Protein AF-A0A1D2WRB8-F1 (afdb_monomer_lite)

Secondary structure (DSSP, 8-state):
---HHHHHHHHHHHHHHHHS----TTHHHHHHHHHHHHHHH--S-HHHHHHHHHHHHHHTT--EEEEEEE-SSEEEEEES-S---HHHHHHHHHHSTTEEEEEEEEEETTEEEEEEEEEEP-

Radius of gyration: 17.25 Å; chains: 1; bounding box: 34×43×54 Å

Foldseek 3Di:
DDDPVRVVVVVVVVVVVVVPQLCCPCLLVVLLVVVVCCLAPVPDDLQVNQVSVQVVVVSLVWHAPDTWADDNFKIKGWTPDPDHDVVSVVSNCVSNVQWDWDKDWDQDPNDTGIMIITGGHD

Sequence (122 aa):
MYSQNEKDELLNELKEMESLQIDMDNEGKILQEDIIDFLLNGNGNPEDLGDRIELYLYEFKLFCRKPVRFAQKDFNVYLNAVDIPFEKLDALLKDLDKFTLVIYTEVDKGFSVLNLNLLLKD

Structure (mmCIF, N/CA/C/O backbone):
data_AF-A0A1D2WRB8-F1
#
_entry.id   AF-A0A1D2WRB8-F1
#
loop_
_atom_site.group_PDB
_atom_site.id
_atom_site.type_symbol
_atom_site.label_atom_id
_atom_site.label_alt_id
_atom_site.label_comp_id
_atom_site.label_asym_id
_atom_site.label_entity_id
_atom_site.label_seq_id
_atom_site.pdbx_PDB_ins_code
_atom_site.Cartn_x
_atom_site.Cartn_y
_atom_site.Cartn_z
_atom_site.occupancy
_atom_site.B_iso_or_equiv
_atom_site.auth_seq_id
_atom_site.auth_comp_id
_atom_site.auth_asym_id
_atom_site.auth_atom_id
_atom_site.pdbx_PDB_model_num
ATOM 1 N N . MET A 1 1 ? -12.940 18.934 37.078 1.00 68.69 1 MET A N 1
ATOM 2 C CA . MET A 1 1 ? -13.777 18.590 35.909 1.00 68.69 1 MET A CA 1
ATOM 3 C C . MET A 1 1 ? -13.633 19.734 34.933 1.00 68.69 1 MET A C 1
ATOM 5 O O . MET A 1 1 ? -13.806 20.861 35.376 1.00 68.69 1 MET A O 1
ATOM 9 N N . TYR A 1 2 ? -13.287 19.459 33.677 1.00 68.25 2 TYR A N 1
ATOM 10 C CA . TYR A 1 2 ? -13.234 20.494 32.644 1.00 68.25 2 TYR A CA 1
ATOM 11 C C . TYR A 1 2 ? -14.613 21.131 32.451 1.00 68.25 2 TYR A C 1
ATOM 13 O O . TYR A 1 2 ? -15.634 20.429 32.484 1.00 68.25 2 TYR A O 1
ATOM 21 N N . SER A 1 3 ? -14.625 22.448 32.276 1.00 85.31 3 SER A N 1
ATOM 22 C CA . SER A 1 3 ? -15.792 23.216 31.857 1.00 85.31 3 SER A CA 1
ATOM 23 C C . SER A 1 3 ? -16.225 22.813 30.445 1.00 85.31 3 SER A C 1
ATOM 25 O O . SER A 1 3 ? -15.484 22.162 29.709 1.00 85.31 3 SER A O 1
ATOM 27 N N . GLN A 1 4 ? -17.454 23.160 30.064 1.00 83.25 4 GLN A N 1
ATOM 28 C CA . GLN A 1 4 ? -17.973 22.781 28.751 1.00 83.25 4 GLN A CA 1
ATOM 29 C C . GLN A 1 4 ? -17.173 23.432 27.608 1.00 83.25 4 GLN A C 1
ATOM 31 O O . GLN A 1 4 ? -16.864 22.754 26.639 1.00 83.25 4 GLN A O 1
ATOM 36 N N . ASN A 1 5 ? -16.729 24.681 27.787 1.00 85.44 5 ASN A N 1
ATOM 37 C CA . ASN A 1 5 ? -15.899 25.386 26.807 1.00 85.44 5 ASN A CA 1
ATOM 38 C C . ASN A 1 5 ? -14.516 24.741 26.634 1.00 85.44 5 ASN A C 1
ATOM 40 O O . ASN A 1 5 ? -14.078 24.559 25.508 1.00 85.44 5 ASN A O 1
ATOM 44 N N . GLU A 1 6 ? -13.861 24.336 27.729 1.00 80.06 6 GLU A N 1
ATOM 45 C CA . GLU A 1 6 ? -12.564 23.640 27.653 1.00 80.06 6 GLU A CA 1
ATOM 46 C C . GLU A 1 6 ? -12.693 22.291 26.936 1.00 80.06 6 GLU A C 1
ATOM 48 O O . GLU A 1 6 ? -11.789 21.874 26.221 1.00 80.06 6 GLU A O 1
ATOM 53 N N . LYS A 1 7 ? -13.826 21.595 27.103 1.00 82.94 7 LYS A N 1
ATOM 54 C CA . LYS A 1 7 ? -14.086 20.357 26.359 1.00 82.94 7 LYS A CA 1
ATOM 55 C C . LYS A 1 7 ? -14.262 20.616 24.869 1.00 82.94 7 LYS A C 1
ATOM 57 O O . LYS A 1 7 ? -13.772 19.815 24.084 1.00 82.94 7 LYS A O 1
ATOM 62 N N . ASP A 1 8 ? -14.953 21.689 24.499 1.00 84.69 8 ASP A N 1
ATOM 63 C CA . ASP A 1 8 ? -15.208 22.035 23.100 1.00 84.69 8 ASP A CA 1
ATOM 64 C C . ASP A 1 8 ? -13.929 22.525 22.392 1.00 84.69 8 ASP A C 1
ATOM 66 O O . ASP A 1 8 ? -13.699 22.153 21.243 1.00 84.69 8 ASP A O 1
ATOM 70 N N . GLU A 1 9 ? -13.055 23.268 23.084 1.00 83.88 9 GLU A N 1
ATOM 71 C CA . GLU A 1 9 ? -11.711 23.620 22.591 1.00 83.88 9 GLU A CA 1
ATOM 72 C C . GLU A 1 9 ? -10.841 22.379 22.393 1.00 83.88 9 GLU A C 1
ATOM 74 O O . GLU A 1 9 ? -10.333 22.170 21.296 1.00 83.88 9 GLU A O 1
ATOM 79 N N . LEU A 1 10 ? -10.753 21.498 23.395 1.00 82.44 10 LEU A N 1
ATOM 80 C CA . LEU A 1 10 ? -9.999 20.244 23.278 1.00 82.44 10 LEU A CA 1
ATOM 81 C C . LEU A 1 10 ? -10.533 19.352 22.147 1.00 82.44 10 LEU A C 1
ATOM 83 O O . LEU A 1 10 ? -9.762 18.697 21.454 1.00 82.44 10 LEU A O 1
ATOM 87 N N . LEU A 1 11 ? -11.853 19.316 21.937 1.00 80.12 11 LEU A N 1
ATOM 88 C CA . LEU A 1 11 ? -12.471 18.590 20.824 1.00 80.12 11 LEU A CA 1
ATOM 89 C C . LEU A 1 11 ? -12.141 19.209 19.466 1.00 80.12 11 LEU A C 1
ATOM 91 O O . LEU A 1 11 ? -11.998 18.470 18.494 1.00 80.12 11 LEU A O 1
ATOM 95 N N . ASN A 1 12 ? -12.042 20.533 19.382 1.00 78.75 12 ASN A N 1
ATOM 96 C CA . ASN A 1 12 ? -11.628 21.209 18.158 1.00 78.75 12 ASN A CA 1
ATOM 97 C C . ASN A 1 12 ? -10.140 21.007 17.883 1.00 78.75 12 ASN A C 1
ATOM 99 O O . ASN A 1 12 ? -9.813 20.651 16.760 1.00 78.75 12 ASN A O 1
ATOM 103 N N . GLU A 1 13 ? -9.268 21.111 18.885 1.00 72.81 13 GLU A N 1
ATOM 104 C CA . GLU A 1 13 ? -7.842 20.790 18.741 1.00 72.81 13 GLU A CA 1
ATOM 105 C C . GLU A 1 13 ? -7.645 19.337 18.292 1.00 72.81 13 GLU A C 1
ATOM 107 O O . GLU A 1 13 ? -6.887 19.070 17.366 1.00 72.81 13 GLU A O 1
ATOM 112 N N . LEU A 1 14 ? -8.387 18.389 18.875 1.00 68.50 14 LEU A N 1
ATOM 113 C CA . LEU A 1 14 ? -8.352 16.984 18.459 1.00 68.50 14 LEU A CA 1
ATOM 114 C C . LEU A 1 14 ? -8.834 16.792 17.018 1.00 68.50 14 LEU A C 1
ATOM 116 O O . LEU A 1 14 ? -8.211 16.046 16.269 1.00 68.50 14 LEU A O 1
ATOM 120 N N . LYS A 1 15 ? -9.912 17.468 16.610 1.00 64.88 15 LYS A N 1
ATOM 121 C CA . LYS A 1 15 ? -10.392 17.430 15.222 1.00 64.88 15 LYS A CA 1
ATOM 122 C C . LYS A 1 15 ? -9.413 18.088 14.262 1.00 64.88 15 LYS A C 1
ATOM 124 O O . LYS A 1 15 ? -9.249 17.587 13.161 1.00 64.88 15 LYS A O 1
ATOM 129 N N . GLU A 1 16 ? -8.761 19.172 14.665 1.00 58.72 16 GLU A N 1
ATOM 130 C CA . GLU A 1 16 ? -7.714 19.828 13.885 1.00 58.72 16 GLU A CA 1
ATOM 131 C C . GLU A 1 16 ? -6.498 18.908 13.735 1.00 58.72 16 GLU A C 1
ATOM 133 O O . GLU A 1 16 ? -5.989 18.767 12.628 1.00 58.72 16 GLU A O 1
ATOM 138 N N . MET A 1 17 ? -6.118 18.181 14.791 1.00 59.53 17 MET A N 1
ATOM 139 C CA . MET A 1 17 ? -5.081 17.143 14.769 1.00 59.53 17 MET A CA 1
ATOM 140 C C . MET A 1 17 ? -5.459 15.903 13.949 1.00 59.53 17 MET A C 1
ATOM 142 O O . MET A 1 17 ? -4.587 15.281 13.353 1.00 59.53 17 MET A O 1
ATOM 146 N N . GLU A 1 18 ? -6.738 15.530 13.900 1.00 54.25 18 GLU A N 1
ATOM 147 C CA . GLU A 1 18 ? -7.243 14.480 13.006 1.00 54.25 18 GLU A CA 1
ATOM 148 C C . GLU A 1 18 ? -7.375 14.960 11.553 1.00 54.25 18 GLU A C 1
ATOM 150 O O . GLU A 1 18 ? -7.263 14.154 10.632 1.00 54.25 18 GLU A O 1
ATOM 155 N N . SER A 1 19 ? -7.618 16.259 11.350 1.00 49.31 19 SER A N 1
ATOM 156 C CA . SER A 1 19 ? -7.762 16.906 10.041 1.00 49.31 19 SER A CA 1
ATOM 157 C C . SER A 1 19 ? -6.457 17.424 9.453 1.00 49.31 19 SER A C 1
ATOM 159 O O . SER A 1 19 ? -6.463 17.832 8.291 1.00 49.31 19 SER A O 1
ATOM 161 N N . LEU A 1 20 ? -5.373 17.433 10.243 1.00 47.84 20 LEU A N 1
ATOM 162 C CA . LEU A 1 20 ? -4.005 17.571 9.766 1.00 47.84 20 LEU A CA 1
ATOM 163 C C . LEU A 1 20 ? -3.853 16.490 8.700 1.00 47.84 20 LEU A C 1
ATOM 165 O O . LEU A 1 20 ? -3.678 15.310 9.002 1.00 47.84 20 LEU A O 1
ATOM 169 N N . GLN A 1 21 ? -4.060 16.911 7.449 1.00 52.75 21 GLN A N 1
ATOM 170 C CA . GLN A 1 21 ? -3.806 16.113 6.268 1.00 52.75 21 GLN A CA 1
ATOM 171 C C . GLN A 1 21 ? -2.443 15.487 6.493 1.00 52.75 21 GLN A C 1
ATOM 173 O O . GLN A 1 21 ? -1.527 16.173 6.945 1.00 52.75 21 GLN A O 1
ATOM 178 N N . ILE A 1 22 ? -2.346 14.184 6.262 1.00 53.81 22 ILE A N 1
ATOM 179 C CA . ILE A 1 22 ? -1.063 13.500 6.271 1.00 53.81 22 ILE A CA 1
ATOM 180 C C . ILE A 1 22 ? -0.266 14.167 5.140 1.00 53.81 22 ILE A C 1
ATOM 182 O O . ILE A 1 22 ? -0.473 13.867 3.968 1.00 53.81 22 ILE A 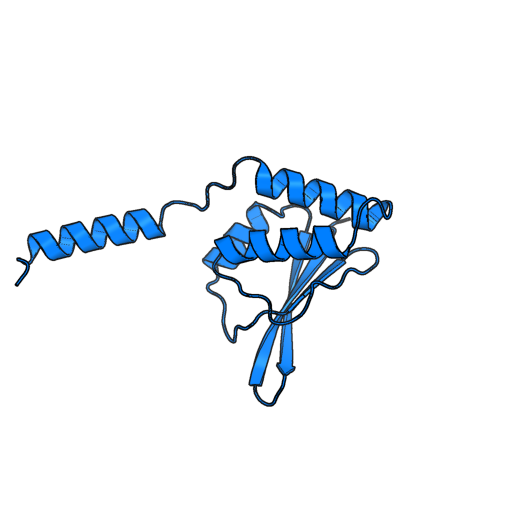O 1
ATOM 186 N N . ASP A 1 23 ? 0.505 15.198 5.481 1.00 50.16 23 ASP A N 1
ATOM 187 C CA . ASP A 1 23 ? 1.261 16.025 4.549 1.00 50.16 23 ASP A CA 1
ATOM 188 C C . ASP A 1 23 ? 2.556 15.272 4.273 1.00 50.16 23 ASP A C 1
ATOM 190 O O . ASP A 1 23 ? 3.590 15.526 4.881 1.00 50.16 23 ASP A O 1
ATOM 194 N N . MET A 1 24 ? 2.469 14.241 3.431 1.00 55.78 24 MET A N 1
ATOM 195 C CA . MET A 1 24 ? 3.612 13.378 3.119 1.00 55.78 24 MET A CA 1
ATOM 196 C C . MET A 1 24 ? 4.582 13.995 2.108 1.00 55.78 24 MET A C 1
ATOM 198 O O . MET A 1 24 ? 5.341 13.265 1.469 1.00 55.78 24 MET A O 1
ATOM 202 N N . ASP A 1 25 ? 4.566 15.322 1.935 1.00 64.50 25 ASP A N 1
ATOM 203 C CA . ASP A 1 25 ? 5.470 16.070 1.060 1.00 64.50 25 ASP A CA 1
ATOM 204 C C . ASP A 1 25 ? 5.743 15.333 -0.279 1.00 64.50 25 ASP A C 1
ATOM 206 O O . ASP A 1 25 ? 4.844 15.062 -1.082 1.00 64.50 25 ASP A O 1
ATOM 210 N N . ASN A 1 26 ? 7.010 14.994 -0.535 1.00 69.88 26 ASN A N 1
ATOM 211 C CA . ASN A 1 26 ? 7.466 14.206 -1.673 1.00 69.88 26 ASN A CA 1
ATOM 212 C C . ASN A 1 26 ? 7.664 12.723 -1.322 1.00 69.88 26 ASN A C 1
ATOM 214 O O . ASN A 1 26 ? 8.003 11.962 -2.221 1.00 69.88 26 ASN A O 1
ATOM 218 N N . GLU A 1 27 ? 7.478 12.286 -0.074 1.00 79.12 27 GLU A N 1
ATOM 219 C CA . GLU A 1 27 ? 7.766 10.906 0.342 1.00 79.12 27 GLU A CA 1
ATOM 220 C C . GLU A 1 27 ? 6.861 9.898 -0.365 1.00 79.12 27 GLU A C 1
ATOM 222 O O . GLU A 1 27 ? 7.360 8.924 -0.930 1.00 79.12 27 GLU A O 1
ATOM 227 N N . GLY A 1 28 ? 5.557 10.182 -0.449 1.00 83.88 28 GLY A N 1
ATOM 228 C CA . GLY A 1 28 ? 4.623 9.355 -1.219 1.00 83.88 28 GLY A CA 1
ATOM 229 C C . GLY A 1 28 ? 4.975 9.291 -2.707 1.00 83.88 28 GLY A C 1
ATOM 230 O O . GLY A 1 28 ? 4.883 8.231 -3.324 1.00 83.88 28 GLY A O 1
ATOM 231 N N . LYS A 1 29 ? 5.468 10.397 -3.280 1.00 87.81 29 LYS A N 1
ATOM 232 C CA . LYS A 1 29 ? 5.908 10.446 -4.684 1.00 87.81 29 LYS A CA 1
ATOM 233 C C . LYS A 1 29 ? 7.192 9.658 -4.914 1.00 87.81 29 LYS A C 1
ATOM 235 O O . LYS A 1 29 ? 7.253 8.899 -5.872 1.00 87.81 29 LYS A O 1
ATOM 240 N N . ILE A 1 30 ? 8.183 9.811 -4.035 1.00 90.81 30 ILE A N 1
ATOM 241 C CA . ILE A 1 30 ? 9.454 9.078 -4.095 1.00 90.81 30 ILE A CA 1
ATO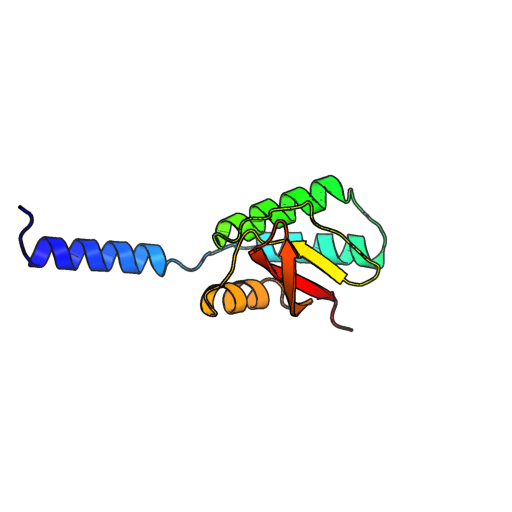M 242 C C . ILE A 1 30 ? 9.186 7.579 -3.959 1.00 90.81 30 ILE A C 1
ATOM 244 O O . ILE A 1 30 ? 9.671 6.788 -4.761 1.00 90.81 30 ILE A O 1
ATOM 248 N N . LEU A 1 31 ? 8.363 7.183 -2.982 1.00 93.19 31 LEU A N 1
ATOM 249 C CA . LEU A 1 31 ? 7.972 5.789 -2.811 1.00 93.19 31 LEU A CA 1
ATOM 250 C C . LEU A 1 31 ? 7.249 5.261 -4.054 1.00 93.19 31 LEU A C 1
ATOM 252 O O . LEU A 1 31 ? 7.569 4.177 -4.528 1.00 93.19 31 LEU A O 1
ATOM 256 N N . GLN A 1 32 ? 6.306 6.024 -4.606 1.00 93.69 32 GLN A N 1
ATOM 257 C CA . GLN A 1 32 ? 5.610 5.652 -5.832 1.00 93.69 32 GLN A CA 1
ATOM 258 C C . GLN A 1 32 ? 6.575 5.443 -7.010 1.00 93.69 32 GLN A C 1
ATOM 260 O O . GLN A 1 32 ? 6.443 4.447 -7.719 1.00 93.69 32 GLN A O 1
ATOM 265 N N . GLU A 1 33 ? 7.534 6.345 -7.225 1.00 94.62 33 GLU A N 1
ATOM 266 C CA . GLU A 1 33 ? 8.538 6.218 -8.289 1.00 94.62 33 GLU A CA 1
ATOM 267 C C . GLU A 1 33 ? 9.410 4.971 -8.104 1.00 94.62 33 GLU A C 1
ATOM 269 O O . GLU A 1 33 ? 9.591 4.212 -9.058 1.00 94.62 33 GLU A O 1
ATOM 274 N N . ASP A 1 34 ? 9.860 4.701 -6.878 1.00 95.06 34 ASP A N 1
ATOM 275 C CA . ASP A 1 34 ? 10.658 3.514 -6.559 1.00 95.06 34 ASP A CA 1
ATOM 276 C C . ASP A 1 34 ? 9.867 2.213 -6.761 1.00 95.06 34 ASP A C 1
ATOM 278 O O . ASP A 1 34 ? 10.400 1.234 -7.287 1.00 95.06 34 ASP A O 1
ATOM 282 N N . ILE A 1 35 ? 8.576 2.192 -6.402 1.00 95.44 35 ILE A N 1
ATOM 283 C CA . ILE A 1 35 ? 7.703 1.040 -6.668 1.00 95.44 35 ILE A CA 1
ATOM 284 C C . ILE A 1 35 ? 7.568 0.819 -8.173 1.00 95.44 35 ILE A C 1
ATOM 286 O O . ILE A 1 35 ? 7.645 -0.317 -8.636 1.00 95.44 35 ILE A O 1
ATOM 290 N N . ILE A 1 36 ? 7.369 1.884 -8.950 1.00 95.62 36 ILE A N 1
ATOM 291 C CA . ILE A 1 36 ? 7.238 1.784 -10.407 1.00 95.62 36 ILE A CA 1
ATOM 292 C C . ILE A 1 36 ? 8.535 1.262 -11.033 1.00 95.62 36 ILE A C 1
ATOM 294 O O . ILE A 1 36 ? 8.473 0.360 -11.870 1.00 95.62 36 ILE A O 1
ATOM 298 N N . ASP A 1 37 ? 9.696 1.779 -10.624 1.00 95.62 37 ASP A N 1
ATOM 299 C CA . ASP A 1 37 ?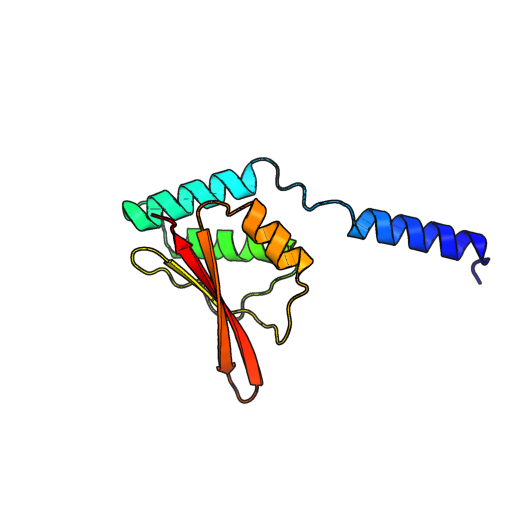 10.993 1.314 -11.126 1.00 95.62 37 ASP A CA 1
ATOM 300 C C . ASP A 1 37 ? 11.234 -0.161 -10.771 1.00 95.62 37 ASP A C 1
ATOM 302 O O . ASP A 1 37 ? 11.653 -0.953 -11.621 1.00 95.62 37 ASP A O 1
ATOM 306 N N . PHE A 1 38 ? 10.864 -0.577 -9.557 1.00 96.19 38 PHE A N 1
ATOM 307 C CA . PHE A 1 38 ? 10.923 -1.979 -9.159 1.00 96.19 38 PHE A CA 1
ATOM 308 C C . PHE A 1 38 ? 9.997 -2.867 -10.004 1.00 96.19 38 PHE A C 1
ATOM 310 O O . PHE A 1 38 ? 10.434 -3.901 -10.508 1.00 96.19 38 PHE A O 1
ATOM 317 N N . LEU A 1 39 ? 8.736 -2.474 -10.206 1.00 95.25 39 LEU A N 1
ATOM 318 C CA . LEU A 1 39 ? 7.764 -3.270 -10.965 1.00 95.25 39 LEU A CA 1
ATOM 319 C C . LEU A 1 39 ? 8.129 -3.383 -12.453 1.00 95.25 39 LEU A C 1
ATOM 321 O O . LEU A 1 39 ? 7.969 -4.448 -13.049 1.00 95.25 39 LEU A O 1
ATOM 325 N N . LEU A 1 40 ? 8.619 -2.300 -13.062 1.00 94.38 40 LEU A N 1
ATOM 326 C CA . LEU A 1 40 ? 8.917 -2.261 -14.496 1.00 94.38 40 LEU A CA 1
ATOM 327 C C . LEU A 1 40 ? 10.308 -2.801 -14.835 1.00 94.38 40 LEU A C 1
ATOM 329 O O . LEU A 1 40 ? 10.462 -3.498 -15.839 1.00 94.38 40 LEU A O 1
ATOM 333 N N . ASN A 1 41 ? 11.311 -2.481 -14.017 1.00 94.19 41 ASN A N 1
ATOM 334 C CA . ASN A 1 41 ? 12.717 -2.748 -14.322 1.00 94.19 41 ASN A CA 1
ATOM 335 C C . ASN A 1 41 ? 13.360 -3.770 -13.374 1.00 94.19 41 ASN A C 1
ATOM 337 O O . 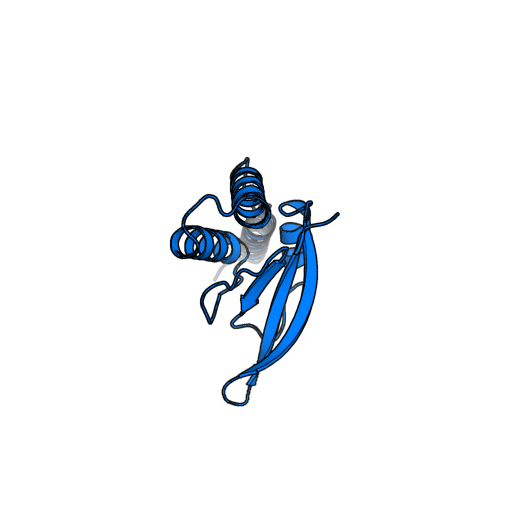ASN A 1 41 ? 14.458 -4.248 -13.658 1.00 94.19 41 ASN A O 1
ATOM 341 N N . GLY A 1 42 ? 12.697 -4.140 -12.273 1.00 92.12 42 GLY A N 1
ATOM 342 C CA . GLY A 1 42 ? 13.262 -5.031 -11.256 1.00 92.12 42 GLY A CA 1
ATOM 343 C C . GLY A 1 42 ? 14.368 -4.377 -10.424 1.00 92.12 42 GLY A C 1
ATOM 344 O O . GLY A 1 42 ? 15.179 -5.082 -9.825 1.00 92.12 42 GLY A O 1
ATOM 345 N N . ASN A 1 43 ? 14.435 -3.044 -10.416 1.00 91.62 43 ASN A N 1
ATOM 346 C CA . ASN A 1 43 ? 15.450 -2.289 -9.693 1.00 91.62 43 ASN A CA 1
ATOM 347 C C . ASN A 1 43 ? 15.065 -2.133 -8.218 1.00 91.62 43 ASN A C 1
ATOM 349 O O . ASN A 1 43 ? 13.994 -1.628 -7.904 1.00 91.62 43 ASN A O 1
ATOM 353 N N . GLY A 1 44 ? 15.965 -2.520 -7.313 1.00 88.06 44 GLY A N 1
ATOM 354 C CA . GLY A 1 44 ? 15.780 -2.368 -5.866 1.00 88.06 44 GLY A CA 1
ATOM 355 C C . GLY A 1 44 ? 15.668 -3.696 -5.118 1.00 88.06 44 GLY A C 1
ATOM 356 O O . GLY A 1 44 ? 15.724 -4.777 -5.706 1.00 88.06 44 GLY A O 1
ATOM 357 N N . ASN A 1 45 ? 15.557 -3.614 -3.791 1.00 93.81 45 ASN A N 1
ATOM 358 C CA . ASN A 1 45 ? 15.360 -4.775 -2.927 1.00 93.81 45 ASN A CA 1
ATOM 359 C C . ASN A 1 45 ? 13.869 -4.875 -2.546 1.00 93.81 45 ASN A C 1
ATOM 361 O O . ASN A 1 45 ? 13.359 -3.939 -1.933 1.00 93.81 45 ASN A O 1
ATOM 365 N N . PRO A 1 46 ? 13.173 -5.985 -2.862 1.00 93.56 46 PRO A N 1
ATOM 366 C CA . PRO A 1 46 ? 11.756 -6.142 -2.534 1.00 93.56 46 PRO A CA 1
ATOM 367 C C . PRO A 1 46 ? 11.464 -6.131 -1.030 1.00 93.56 46 PRO A C 1
ATOM 369 O O . PRO A 1 46 ? 10.371 -5.735 -0.643 1.00 93.56 46 PRO A O 1
ATOM 372 N N . GLU A 1 47 ? 12.400 -6.566 -0.181 1.00 94.94 47 GLU A N 1
ATOM 373 C CA . GLU A 1 47 ? 12.213 -6.530 1.276 1.00 94.94 47 GLU A CA 1
ATOM 374 C C . GLU A 1 47 ? 12.254 -5.086 1.787 1.00 94.94 47 GLU A C 1
ATOM 376 O O . GLU A 1 47 ? 11.308 -4.646 2.427 1.00 94.94 47 GLU A O 1
ATOM 381 N N . ASP A 1 48 ? 13.280 -4.319 1.398 1.00 95.31 48 ASP A N 1
ATOM 382 C CA . ASP A 1 48 ? 13.403 -2.891 1.737 1.00 95.31 48 ASP A CA 1
ATOM 383 C C . ASP A 1 48 ? 12.209 -2.077 1.220 1.00 95.31 48 ASP A C 1
ATOM 385 O O . ASP A 1 48 ? 11.604 -1.292 1.948 1.00 95.31 48 ASP A O 1
ATOM 389 N N . LEU A 1 49 ? 11.811 -2.309 -0.034 1.00 95.81 49 LEU A N 1
ATOM 390 C CA . LEU A 1 49 ? 10.661 -1.638 -0.626 1.00 95.81 49 LEU A CA 1
ATOM 391 C C . LEU A 1 49 ? 9.353 -2.031 0.075 1.00 95.81 49 LEU A C 1
ATOM 393 O O . LEU A 1 49 ? 8.483 -1.187 0.277 1.00 95.81 49 LEU A O 1
ATOM 397 N N . GLY A 1 50 ? 9.219 -3.299 0.473 1.00 96.50 50 GLY A N 1
ATOM 398 C CA . GLY A 1 50 ? 8.093 -3.787 1.263 1.00 96.50 50 GLY A CA 1
ATOM 399 C C . GLY A 1 50 ? 8.001 -3.110 2.631 1.00 96.50 50 GLY A C 1
ATOM 400 O O . GLY A 1 50 ? 6.922 -2.643 2.994 1.00 96.50 50 GLY A O 1
ATOM 401 N N . ASP A 1 51 ? 9.123 -2.985 3.341 1.00 95.50 51 ASP A N 1
ATOM 402 C CA . ASP A 1 51 ? 9.202 -2.309 4.641 1.00 95.50 51 ASP A CA 1
ATOM 403 C C . ASP A 1 51 ? 8.846 -0.820 4.522 1.00 95.50 51 ASP A C 1
ATOM 405 O O . ASP A 1 51 ? 8.120 -0.274 5.355 1.00 95.50 51 ASP A O 1
ATOM 409 N N . ARG A 1 52 ? 9.293 -0.158 3.448 1.00 95.00 52 ARG A N 1
ATOM 410 C CA . ARG A 1 52 ? 8.948 1.242 3.158 1.00 95.00 52 ARG A CA 1
ATOM 411 C C . ARG A 1 52 ? 7.461 1.428 2.857 1.00 95.00 52 ARG A C 1
ATOM 413 O O . ARG A 1 52 ? 6.871 2.394 3.333 1.00 95.00 52 ARG A O 1
ATOM 420 N N . ILE A 1 53 ? 6.841 0.506 2.116 1.00 95.50 53 ILE A N 1
ATOM 421 C CA . ILE A 1 53 ? 5.385 0.505 1.893 1.00 95.50 53 ILE A CA 1
ATOM 422 C C . ILE A 1 53 ? 4.640 0.298 3.213 1.00 95.50 53 ILE A C 1
ATOM 424 O O . ILE A 1 53 ? 3.648 0.978 3.469 1.00 95.50 53 ILE A O 1
ATOM 428 N N . GLU A 1 54 ? 5.095 -0.626 4.059 1.00 94.88 54 GLU A N 1
ATOM 429 C CA . GLU A 1 54 ? 4.474 -0.866 5.362 1.00 94.88 54 GLU A CA 1
ATOM 430 C C . GLU A 1 54 ? 4.570 0.365 6.274 1.00 94.88 54 GLU A C 1
ATOM 432 O O . GLU A 1 54 ? 3.567 0.749 6.880 1.00 94.88 54 GLU A O 1
ATOM 437 N N . LEU A 1 55 ? 5.732 1.025 6.317 1.00 92.75 55 LEU A N 1
ATOM 438 C CA . LEU A 1 55 ? 5.933 2.267 7.066 1.00 92.75 55 LEU A CA 1
ATOM 439 C C . LEU A 1 55 ? 5.028 3.392 6.551 1.00 92.75 55 LEU A C 1
ATOM 441 O O . LEU A 1 55 ? 4.381 4.072 7.338 1.00 92.75 55 LEU A O 1
ATOM 445 N N . TYR A 1 56 ? 4.921 3.536 5.236 1.00 92.12 56 TYR A N 1
ATOM 446 C CA . TYR A 1 56 ? 4.051 4.520 4.603 1.00 92.12 56 TYR A CA 1
ATOM 447 C C . TYR A 1 56 ? 2.567 4.288 4.937 1.00 92.12 56 TYR A C 1
ATOM 449 O O . TYR A 1 56 ? 1.837 5.201 5.316 1.00 92.12 56 TYR A O 1
ATOM 457 N N . LEU A 1 57 ? 2.104 3.037 4.889 1.00 92.44 57 LEU A N 1
ATOM 458 C CA . LEU A 1 57 ? 0.732 2.677 5.267 1.00 92.44 57 LEU A CA 1
ATOM 459 C C . LEU A 1 57 ? 0.445 2.885 6.762 1.00 92.44 57 LEU A C 1
ATOM 461 O O . LEU A 1 57 ? -0.696 3.179 7.141 1.00 92.44 57 LEU A O 1
ATOM 465 N N . TYR A 1 58 ? 1.467 2.765 7.613 1.00 89.81 58 TYR A N 1
ATOM 466 C CA . TYR A 1 58 ? 1.357 3.024 9.046 1.00 89.81 58 TYR A CA 1
ATOM 467 C C . TYR A 1 58 ? 0.899 4.460 9.337 1.00 89.81 58 TYR A C 1
ATOM 469 O O . TYR A 1 58 ? 0.123 4.669 10.272 1.00 89.81 58 TYR A O 1
ATOM 477 N N . GLU A 1 59 ? 1.280 5.435 8.509 1.00 86.75 59 GLU A N 1
ATOM 478 C CA . GLU A 1 59 ? 0.858 6.837 8.652 1.00 86.75 59 GLU A CA 1
ATOM 479 C C . GLU A 1 59 ? -0.657 7.008 8.474 1.00 86.75 59 GLU A C 1
ATOM 481 O O . GLU A 1 59 ? -1.316 7.729 9.226 1.00 86.75 59 GLU A O 1
ATOM 486 N N . PHE A 1 60 ? -1.260 6.212 7.588 1.00 86.31 60 PHE A N 1
ATOM 487 C CA . PHE A 1 60 ? -2.715 6.111 7.429 1.00 86.31 60 PHE A CA 1
ATOM 488 C C . PHE A 1 60 ? -3.388 5.264 8.525 1.00 86.31 60 PHE A C 1
ATOM 490 O O . PHE A 1 60 ? -4.610 5.045 8.518 1.00 86.31 60 PHE A O 1
ATOM 497 N N . LYS A 1 61 ? -2.616 4.768 9.500 1.00 89.38 61 LYS A N 1
ATOM 498 C CA . LYS A 1 61 ? -3.033 3.781 10.506 1.00 89.38 61 LYS A CA 1
ATOM 499 C C . LYS A 1 61 ? -3.581 2.510 9.835 1.00 89.38 61 LYS A C 1
ATOM 501 O O . LYS A 1 61 ? -4.614 1.984 10.263 1.00 89.38 61 LYS A O 1
ATOM 506 N N . LEU A 1 62 ? -2.946 2.074 8.743 1.00 91.31 62 LEU A N 1
ATOM 507 C CA . LEU A 1 62 ? -3.224 0.826 8.031 1.00 91.31 62 LEU A CA 1
ATOM 508 C C . LEU A 1 62 ? -2.096 -0.166 8.331 1.00 91.31 62 LEU A C 1
ATOM 510 O O . LEU A 1 62 ? -0.989 -0.040 7.824 1.00 91.31 62 LEU A O 1
ATOM 514 N N . PHE A 1 63 ? -2.374 -1.154 9.179 1.00 93.00 63 PHE A N 1
ATOM 515 C CA . PHE A 1 63 ? -1.351 -2.087 9.660 1.00 93.00 63 PHE A CA 1
ATOM 516 C C . PHE A 1 63 ? -1.289 -3.345 8.801 1.00 93.00 63 PHE A C 1
ATOM 518 O O . PHE A 1 63 ? -2.327 -3.964 8.544 1.00 93.00 63 PHE A O 1
ATOM 525 N N . CYS A 1 64 ? -0.086 -3.767 8.418 1.00 94.06 64 CYS A N 1
ATOM 526 C CA . CYS A 1 64 ? 0.123 -4.997 7.663 1.00 94.06 64 CYS A CA 1
ATOM 527 C C . CYS A 1 64 ? 0.174 -6.224 8.591 1.00 94.06 64 CYS A C 1
ATOM 529 O O . CYS A 1 64 ? 0.687 -6.175 9.705 1.00 94.06 64 CYS A O 1
ATOM 531 N N . ARG A 1 65 ? -0.385 -7.355 8.143 1.00 94.00 65 ARG A N 1
ATOM 532 C CA . ARG A 1 65 ? -0.328 -8.659 8.842 1.00 94.00 65 ARG A CA 1
ATOM 533 C C . ARG A 1 65 ? 0.659 -9.643 8.212 1.00 94.00 65 ARG A C 1
ATOM 535 O O . ARG A 1 65 ? 0.973 -10.667 8.816 1.00 94.00 65 ARG A O 1
ATOM 542 N N . LYS A 1 66 ? 1.066 -9.386 6.969 1.00 94.38 66 LYS A N 1
ATOM 543 C CA . LYS A 1 66 ? 2.007 -10.185 6.173 1.00 94.38 66 LYS A CA 1
ATOM 544 C C . LYS A 1 66 ? 2.877 -9.219 5.358 1.00 94.38 66 LYS A C 1
ATOM 546 O O . LYS A 1 66 ? 2.370 -8.148 5.018 1.00 94.38 66 LYS A O 1
ATOM 551 N N . PRO A 1 67 ? 4.103 -9.626 4.981 1.00 95.88 67 PRO A N 1
ATOM 552 C CA . PRO A 1 67 ? 4.946 -8.839 4.090 1.00 95.88 67 PRO A CA 1
ATOM 553 C C . PRO A 1 67 ? 4.237 -8.504 2.778 1.00 95.88 67 PRO A C 1
ATOM 555 O O . PRO A 1 67 ? 3.459 -9.320 2.260 1.00 95.88 67 PRO A O 1
ATOM 558 N N . VAL A 1 68 ? 4.544 -7.327 2.234 1.00 96.94 68 VAL A N 1
ATOM 559 C CA . VAL A 1 68 ? 4.079 -6.899 0.913 1.00 96.94 68 VAL A CA 1
ATOM 560 C C . VAL A 1 68 ? 4.552 -7.897 -0.142 1.00 96.94 68 VAL A C 1
ATOM 562 O O . VAL A 1 68 ? 5.689 -8.370 -0.115 1.00 96.94 68 VAL A O 1
ATOM 565 N N . ARG A 1 69 ? 3.664 -8.257 -1.072 1.00 96.69 69 ARG A N 1
ATOM 566 C CA . ARG A 1 69 ? 3.994 -9.170 -2.173 1.00 96.69 69 ARG A CA 1
ATOM 567 C C . ARG A 1 69 ? 3.882 -8.475 -3.510 1.00 96.69 69 ARG A C 1
ATOM 569 O O . ARG A 1 69 ? 2.787 -8.104 -3.911 1.00 96.69 69 ARG A O 1
ATOM 576 N N . PHE A 1 70 ? 4.999 -8.386 -4.211 1.00 96.62 70 PHE A N 1
ATOM 577 C CA . PHE A 1 70 ? 5.066 -7.835 -5.557 1.00 96.62 70 PHE A CA 1
ATOM 578 C C . PHE A 1 70 ? 4.783 -8.907 -6.615 1.00 96.62 70 PHE A C 1
ATOM 580 O O . PHE A 1 70 ? 5.218 -10.056 -6.486 1.00 96.62 70 PHE A O 1
ATOM 587 N N . ALA A 1 71 ? 4.084 -8.516 -7.676 1.00 91.94 71 ALA A N 1
ATOM 588 C CA . ALA A 1 71 ? 3.979 -9.251 -8.931 1.00 91.94 71 ALA A CA 1
ATOM 589 C C . ALA A 1 71 ? 4.444 -8.355 -10.096 1.00 91.94 71 ALA A C 1
ATOM 591 O O . ALA A 1 71 ? 5.077 -7.330 -9.882 1.00 91.94 71 ALA A O 1
ATOM 592 N N . GLN A 1 72 ? 4.177 -8.742 -11.348 1.00 86.88 72 GLN A N 1
ATOM 593 C CA . GLN A 1 72 ? 4.725 -8.039 -12.522 1.00 86.88 72 GLN A CA 1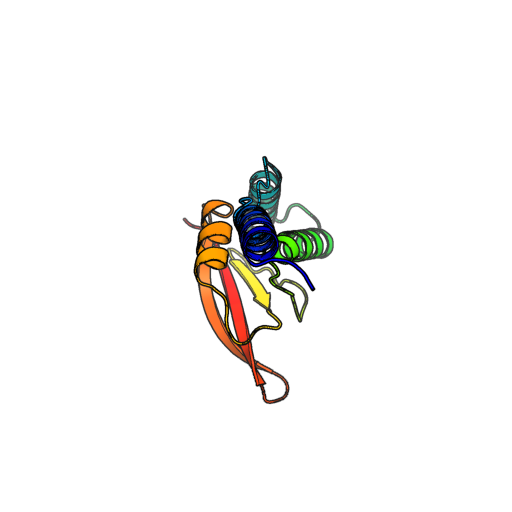
ATOM 594 C C . GLN A 1 72 ? 4.268 -6.581 -12.673 1.00 86.88 72 GLN A C 1
ATOM 596 O O . GLN A 1 72 ? 5.030 -5.749 -13.143 1.00 86.88 72 GLN A O 1
ATOM 601 N N . LYS A 1 73 ? 3.014 -6.273 -12.348 1.00 93.75 73 LYS A N 1
ATOM 602 C CA . LYS A 1 73 ? 2.436 -4.927 -12.500 1.00 93.75 73 LYS A CA 1
ATOM 603 C C . LYS A 1 73 ? 1.574 -4.542 -11.304 1.00 93.75 73 LYS A C 1
ATOM 605 O O . LYS A 1 73 ? 0.734 -3.652 -11.398 1.00 93.75 73 LYS A O 1
ATOM 610 N N . ASP A 1 74 ? 1.732 -5.251 -10.198 1.00 96.31 74 ASP A N 1
ATOM 611 C CA . ASP A 1 74 ? 0.937 -5.009 -9.012 1.00 96.31 74 ASP A CA 1
ATOM 612 C C . ASP A 1 74 ? 1.707 -5.364 -7.745 1.00 96.31 74 ASP A C 1
ATOM 614 O O . ASP A 1 74 ? 2.762 -6.008 -7.787 1.00 96.31 74 ASP A O 1
ATOM 618 N N . PHE A 1 75 ? 1.184 -4.911 -6.614 1.00 97.06 75 PHE A N 1
ATOM 619 C CA . PHE A 1 75 ? 1.630 -5.369 -5.314 1.00 97.06 75 PHE A CA 1
ATOM 620 C C . PHE A 1 75 ? 0.450 -5.512 -4.359 1.00 97.06 75 PHE A C 1
ATOM 622 O O . PHE A 1 75 ? -0.526 -4.760 -4.38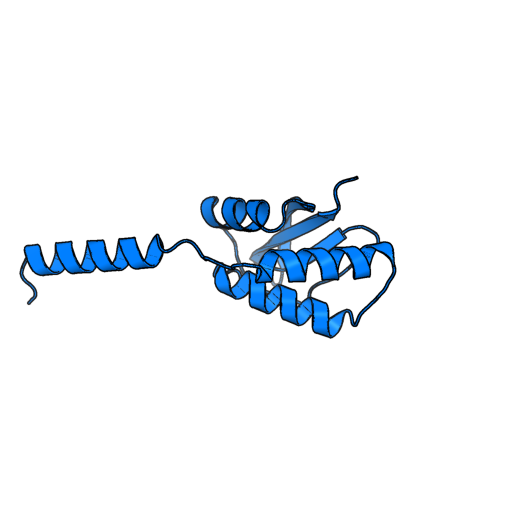9 1.00 97.06 75 PHE A O 1
ATOM 629 N N . ASN A 1 76 ? 0.553 -6.513 -3.492 1.00 97.19 76 ASN A N 1
ATOM 630 C CA . ASN A 1 76 ? -0.470 -6.883 -2.538 1.00 97.19 76 ASN A CA 1
ATOM 631 C C . ASN A 1 76 ? -0.041 -6.521 -1.122 1.00 97.19 76 ASN A C 1
ATOM 633 O O . ASN A 1 76 ? 1.027 -6.920 -0.652 1.00 97.19 76 ASN A O 1
ATOM 637 N N . VAL A 1 77 ? -0.943 -5.832 -0.437 1.00 97.06 77 VAL A N 1
ATOM 638 C CA . VAL A 1 77 ? -0.852 -5.453 0.964 1.00 97.06 77 VAL A CA 1
ATOM 639 C C . VAL A 1 77 ? -1.920 -6.219 1.730 1.00 97.06 77 VAL A C 1
ATOM 641 O O . VAL A 1 77 ? -3.105 -6.208 1.389 1.00 97.06 77 VAL A O 1
ATOM 644 N N . TYR A 1 78 ? -1.495 -6.877 2.800 1.00 95.69 78 TYR A N 1
ATOM 645 C CA . TYR A 1 78 ? -2.356 -7.700 3.634 1.00 95.69 78 TYR A CA 1
ATOM 646 C C . TYR A 1 78 ? -2.639 -6.955 4.928 1.00 95.69 78 TYR A C 1
ATOM 648 O O . TYR A 1 78 ? -1.769 -6.902 5.791 1.00 95.69 78 TYR A O 1
ATOM 656 N N . LEU A 1 79 ? -3.836 -6.395 5.096 1.00 94.62 79 LEU A N 1
ATOM 657 C CA . LEU A 1 79 ? -4.142 -5.566 6.260 1.00 94.62 79 LEU A CA 1
ATOM 658 C C . LEU A 1 79 ? -4.633 -6.384 7.456 1.00 94.62 79 LEU A C 1
ATOM 660 O O . LEU A 1 79 ? -5.319 -7.398 7.318 1.00 94.62 79 LEU A O 1
ATOM 664 N N . ASN A 1 80 ? -4.314 -5.920 8.657 1.00 92.00 80 ASN A N 1
ATOM 665 C CA . ASN A 1 80 ? -4.911 -6.386 9.903 1.00 92.00 80 ASN A CA 1
ATOM 666 C C . ASN A 1 80 ? -6.192 -5.588 10.213 1.00 92.00 80 ASN A C 1
ATOM 668 O O . ASN A 1 80 ? -6.301 -4.950 11.258 1.00 92.00 80 ASN A O 1
ATOM 672 N N . ALA A 1 81 ? -7.128 -5.560 9.263 1.00 88.88 81 ALA A N 1
ATOM 673 C CA . ALA A 1 81 ? -8.344 -4.759 9.345 1.00 88.88 81 ALA A CA 1
ATOM 674 C C . ALA A 1 81 ? -9.542 -5.508 8.751 1.00 88.88 81 ALA A C 1
ATOM 676 O O . ALA A 1 81 ? -9.394 -6.268 7.791 1.00 88.88 81 ALA A O 1
ATOM 677 N N . VAL A 1 82 ? -10.725 -5.280 9.325 1.00 89.00 82 VAL A N 1
ATOM 678 C CA . VAL A 1 82 ? -12.011 -5.799 8.820 1.00 89.00 82 VAL A CA 1
ATOM 679 C C . VAL A 1 82 ? -12.790 -4.728 8.052 1.00 89.00 82 VAL A C 1
ATOM 681 O O . VAL A 1 82 ? -13.606 -5.050 7.192 1.00 89.00 82 VAL A O 1
ATOM 684 N N . ASP A 1 83 ? -12.498 -3.463 8.340 1.00 88.81 83 ASP A N 1
ATOM 685 C CA . ASP A 1 83 ? -13.042 -2.264 7.726 1.00 88.81 83 ASP A CA 1
ATOM 686 C C . ASP A 1 83 ? -11.946 -1.199 7.580 1.00 88.81 83 ASP A C 1
ATOM 688 O O . ASP A 1 83 ? -10.942 -1.198 8.295 1.00 88.81 83 ASP A O 1
ATOM 692 N N . ILE A 1 84 ? -12.115 -0.302 6.609 1.00 87.50 84 ILE A N 1
ATOM 693 C CA . ILE A 1 84 ? -11.213 0.830 6.387 1.00 87.50 84 ILE A CA 1
ATOM 694 C C . ILE A 1 84 ? -12.076 2.062 6.101 1.00 87.50 84 ILE A C 1
ATOM 696 O O . ILE A 1 84 ? -12.885 2.015 5.170 1.00 87.50 84 ILE A O 1
ATOM 700 N N . PRO A 1 85 ? -11.914 3.161 6.861 1.00 89.75 85 PRO A N 1
ATOM 701 C CA . PRO A 1 85 ? -12.529 4.442 6.531 1.00 89.75 85 PRO A CA 1
ATOM 702 C C . PRO A 1 85 ? -12.197 4.875 5.100 1.00 89.75 85 PRO A C 1
ATOM 704 O O . PRO A 1 85 ? -11.032 4.842 4.693 1.00 89.75 85 PRO A O 1
ATOM 707 N N . PHE A 1 86 ? -13.212 5.288 4.341 1.00 87.19 86 PHE A N 1
ATOM 708 C CA . PHE A 1 86 ? -13.059 5.645 2.929 1.00 87.19 86 PHE A CA 1
ATOM 709 C C . PHE A 1 86 ? -12.057 6.788 2.730 1.00 87.19 86 PHE A C 1
ATOM 711 O O . PHE A 1 86 ? -11.269 6.757 1.792 1.00 87.19 86 PHE A O 1
ATOM 718 N N . GLU A 1 87 ? -12.028 7.750 3.648 1.00 88.25 87 GLU A N 1
ATOM 719 C CA . GLU A 1 87 ? -11.160 8.927 3.606 1.00 88.25 87 GLU A CA 1
ATOM 720 C C . GLU A 1 87 ? -9.675 8.544 3.582 1.00 88.25 87 GLU A C 1
ATOM 722 O O . GLU A 1 87 ? -8.876 9.193 2.912 1.00 88.25 87 GLU A O 1
ATOM 727 N N . LYS A 1 88 ? -9.306 7.451 4.262 1.00 88.50 88 LYS A N 1
ATOM 728 C CA . LYS A 1 88 ? -7.930 6.936 4.257 1.00 88.50 88 LYS A CA 1
ATOM 729 C C . LYS A 1 88 ? -7.558 6.323 2.915 1.00 88.50 88 LYS A C 1
ATOM 731 O O . LYS A 1 88 ? -6.437 6.500 2.456 1.00 88.50 88 LYS A O 1
ATOM 736 N N . LEU A 1 89 ? -8.493 5.601 2.297 1.00 88.25 89 LEU A N 1
ATOM 737 C CA . LEU A 1 89 ? -8.287 5.016 0.973 1.00 88.25 89 LEU A CA 1
ATOM 738 C C . LEU A 1 89 ? -8.227 6.100 -0.104 1.00 88.25 89 LEU A C 1
ATOM 740 O O . LEU A 1 89 ? -7.405 6.008 -1.008 1.00 88.25 89 LEU A O 1
ATOM 744 N N . ASP A 1 90 ? -9.065 7.130 0.011 1.00 88.44 90 ASP A N 1
ATOM 745 C CA . ASP A 1 90 ? -9.057 8.286 -0.884 1.00 88.44 90 ASP A CA 1
ATOM 746 C C . ASP A 1 90 ? -7.739 9.069 -0.776 1.00 88.44 90 ASP A C 1
ATOM 748 O O . ASP A 1 90 ? -7.153 9.420 -1.796 1.00 88.44 90 ASP A O 1
ATOM 752 N N . ALA A 1 91 ? -7.225 9.284 0.439 1.00 87.69 91 ALA A N 1
ATOM 753 C CA . ALA A 1 91 ? -5.922 9.914 0.648 1.00 87.69 91 ALA A CA 1
ATOM 754 C C . ALA A 1 91 ? -4.769 9.061 0.083 1.00 87.69 91 ALA A C 1
ATOM 756 O O . ALA A 1 91 ? -3.975 9.563 -0.708 1.00 87.69 91 ALA A O 1
ATOM 757 N N . LEU A 1 92 ? -4.746 7.756 0.381 1.00 88.69 92 LEU A N 1
ATOM 758 C CA . LEU A 1 92 ? -3.760 6.815 -0.164 1.00 88.69 92 LEU A CA 1
ATOM 759 C C . LEU A 1 92 ? -3.725 6.837 -1.702 1.00 88.69 92 LEU A C 1
ATOM 761 O O . LEU A 1 92 ? -2.659 6.828 -2.309 1.00 88.69 92 LEU A O 1
ATOM 765 N N . LEU A 1 93 ? -4.896 6.867 -2.343 1.00 88.56 93 LEU A N 1
ATOM 766 C CA . LEU A 1 93 ? -5.023 6.878 -3.803 1.00 88.56 93 LEU A CA 1
ATOM 767 C C . LEU A 1 93 ? -4.673 8.219 -4.451 1.00 88.56 93 LEU A C 1
ATOM 769 O O . LEU A 1 93 ? -4.331 8.242 -5.634 1.00 88.56 93 LEU A O 1
ATOM 773 N N . LYS A 1 94 ? -4.787 9.329 -3.716 1.00 89.12 94 LYS A N 1
ATOM 774 C CA . LYS A 1 94 ? -4.319 10.637 -4.193 1.00 89.12 94 LYS A CA 1
ATOM 775 C C . LYS A 1 94 ? -2.801 10.688 -4.262 1.00 89.12 94 LYS A C 1
ATOM 777 O O . LYS A 1 94 ? -2.276 11.275 -5.205 1.00 89.12 94 LYS A O 1
ATOM 782 N N . ASP A 1 95 ? -2.126 10.048 -3.316 1.00 87.50 95 ASP A N 1
ATOM 783 C CA . ASP A 1 95 ? -0.667 10.021 -3.282 1.00 87.50 95 ASP A CA 1
ATOM 784 C C . ASP A 1 95 ? -0.087 8.958 -4.217 1.00 87.50 95 ASP A C 1
ATOM 786 O O . ASP A 1 95 ? 0.869 9.225 -4.944 1.00 87.50 95 ASP A O 1
ATOM 790 N N . LEU A 1 96 ? -0.706 7.774 -4.266 1.00 90.88 96 LEU A N 1
ATOM 791 C CA . LEU A 1 96 ? -0.356 6.688 -5.184 1.00 90.88 96 LEU A CA 1
ATOM 792 C C . LEU A 1 96 ? -1.179 6.768 -6.484 1.00 90.88 96 LEU A C 1
ATOM 794 O O . LEU A 1 96 ? -1.798 5.794 -6.924 1.00 90.88 96 LEU A O 1
ATOM 798 N N . ASP A 1 97 ? -1.192 7.949 -7.110 1.00 92.62 97 ASP A N 1
ATOM 799 C CA . ASP A 1 97 ? -2.036 8.285 -8.264 1.00 92.62 97 ASP A CA 1
ATOM 800 C C . ASP A 1 97 ? -1.766 7.446 -9.528 1.00 92.62 97 ASP A C 1
ATOM 802 O O . ASP A 1 97 ? -2.610 7.401 -10.431 1.00 92.62 97 ASP A O 1
ATOM 806 N N . LYS A 1 98 ? -0.627 6.753 -9.619 1.00 95.44 98 LYS A N 1
ATOM 807 C CA . LYS A 1 98 ? -0.287 5.826 -10.714 1.00 95.44 98 LYS A CA 1
ATOM 808 C C . LYS A 1 98 ? -0.860 4.431 -10.523 1.00 95.44 98 LYS A C 1
ATOM 810 O O . LYS A 1 98 ? -0.766 3.622 -11.442 1.00 95.44 98 LYS A O 1
ATOM 815 N N . PHE A 1 99 ? -1.507 4.159 -9.394 1.00 96.06 99 PHE A N 1
ATOM 816 C CA . PHE A 1 99 ? -2.082 2.856 -9.099 1.00 96.06 99 PHE A CA 1
ATOM 817 C C . PHE A 1 99 ? -3.611 2.879 -9.106 1.00 96.06 99 PHE A C 1
ATOM 819 O O . PHE A 1 99 ? -4.271 3.880 -8.818 1.00 96.06 99 PHE A O 1
ATOM 826 N N . THR A 1 100 ? -4.189 1.744 -9.478 1.00 95.38 100 THR A N 1
ATOM 827 C CA . THR A 1 100 ? -5.604 1.424 -9.308 1.00 95.38 100 THR A CA 1
ATOM 828 C C . THR A 1 100 ? -5.727 0.479 -8.126 1.00 95.38 100 THR A C 1
ATOM 830 O O . THR A 1 100 ? -5.047 -0.543 -8.080 1.00 95.38 100 THR A O 1
ATOM 833 N N . LEU A 1 101 ? -6.602 0.803 -7.179 1.00 95.00 101 LEU A N 1
ATOM 834 C CA . LEU A 1 101 ? -6.830 -0.026 -6.004 1.00 95.00 101 LEU A CA 1
ATOM 835 C C . LEU A 1 101 ? -7.939 -1.051 -6.257 1.00 95.00 101 LEU A C 1
ATOM 837 O O . LEU A 1 101 ? -9.056 -0.700 -6.637 1.00 95.00 101 LEU A O 1
ATOM 841 N N . VAL A 1 102 ? -7.647 -2.311 -5.951 1.00 95.19 102 VAL A N 1
ATOM 842 C CA . VAL A 1 102 ? -8.620 -3.398 -5.838 1.00 95.19 102 VAL A CA 1
ATOM 843 C C . VAL A 1 102 ? -8.638 -3.880 -4.393 1.00 95.19 102 VAL A C 1
ATOM 845 O O . VAL A 1 102 ? -7.618 -4.293 -3.846 1.00 95.19 102 VAL A O 1
ATOM 848 N N . ILE A 1 103 ? -9.815 -3.843 -3.774 1.00 94.44 103 ILE A N 1
ATOM 849 C CA . ILE A 1 103 ? -10.023 -4.298 -2.398 1.00 94.44 103 ILE A CA 1
ATOM 850 C C . ILE A 1 103 ? -10.654 -5.682 -2.447 1.00 94.44 103 ILE A C 1
ATOM 852 O O . ILE A 1 103 ? -11.641 -5.897 -3.152 1.00 94.44 103 ILE A O 1
ATOM 856 N N . TYR A 1 104 ? -10.106 -6.618 -1.683 1.00 93.75 104 TYR A N 1
ATOM 857 C CA . TYR A 1 104 ? -10.660 -7.961 -1.566 1.00 93.75 104 TYR A CA 1
ATOM 858 C C . TYR A 1 104 ? -10.545 -8.475 -0.137 1.00 93.75 104 TYR A C 1
ATOM 860 O O . TYR A 1 104 ? -9.727 -8.004 0.652 1.00 93.75 104 TYR A O 1
ATOM 868 N N . THR A 1 105 ? -11.390 -9.441 0.204 1.00 93.06 105 THR A N 1
ATOM 869 C CA . THR A 1 105 ? -11.375 -10.101 1.507 1.00 93.06 105 THR A CA 1
ATOM 870 C C . THR A 1 105 ? -10.770 -11.492 1.399 1.00 93.06 105 THR A C 1
ATOM 872 O O . THR A 1 105 ? -10.918 -12.193 0.398 1.00 93.06 105 THR A O 1
ATOM 875 N N . GLU A 1 106 ? -10.094 -11.909 2.460 1.00 91.94 106 GLU A N 1
ATOM 876 C CA . GLU A 1 106 ? -9.595 -13.268 2.644 1.00 91.94 106 GLU A CA 1
ATOM 877 C C . GLU A 1 106 ? -9.983 -13.736 4.050 1.00 91.94 106 GLU A C 1
ATOM 879 O O . GLU A 1 106 ? -10.019 -12.939 4.988 1.00 91.94 106 GLU A O 1
ATOM 884 N N . VAL A 1 107 ? -10.273 -15.028 4.214 1.00 90.31 107 VAL A N 1
ATOM 885 C CA . VAL A 1 107 ? -10.431 -15.618 5.548 1.00 90.31 107 VAL A CA 1
ATOM 886 C C . VAL A 1 107 ? -9.056 -16.032 6.058 1.00 90.31 107 VAL A C 1
ATOM 888 O O . VAL A 1 107 ? -8.455 -16.969 5.538 1.00 90.31 107 VAL A O 1
ATOM 891 N N . ASP A 1 108 ? -8.576 -15.363 7.102 1.00 86.31 108 ASP A N 1
ATOM 892 C CA . ASP A 1 108 ? -7.300 -15.649 7.753 1.00 86.31 108 ASP A CA 1
ATOM 893 C C . ASP A 1 108 ? -7.545 -15.997 9.226 1.00 86.31 108 ASP A C 1
ATOM 895 O O . ASP A 1 108 ? -8.187 -15.247 9.962 1.00 86.31 108 ASP A O 1
ATOM 899 N N . LYS A 1 109 ? -7.093 -17.182 9.656 1.00 86.19 109 LYS A N 1
ATOM 900 C CA . LYS A 1 109 ? -7.289 -17.713 11.024 1.00 86.19 109 LYS A CA 1
ATOM 901 C C . LYS A 1 109 ? -8.739 -17.626 11.544 1.00 86.19 109 LYS A C 1
ATOM 903 O O . LYS A 1 109 ? -8.962 -17.458 12.739 1.00 86.19 109 LYS A O 1
ATOM 908 N N . GLY A 1 110 ? -9.722 -17.769 10.654 1.00 87.06 110 GLY A N 1
ATOM 909 C CA . GLY A 1 110 ? -11.149 -17.729 10.998 1.00 87.06 110 GLY A CA 1
ATOM 910 C C . GLY A 1 110 ? -11.777 -16.331 11.025 1.00 87.06 110 GLY A C 1
ATOM 911 O O . GLY A 1 110 ? -12.962 -16.224 11.328 1.00 87.06 110 GLY A O 1
ATOM 912 N N . PHE A 1 111 ? -11.031 -15.282 10.668 1.00 86.00 111 PHE A N 1
ATOM 913 C CA . PHE A 1 111 ? -11.531 -13.911 10.548 1.00 86.00 111 PHE A CA 1
ATOM 914 C C . PHE A 1 111 ? -11.496 -13.447 9.090 1.00 86.00 111 PHE A C 1
ATOM 916 O O . PHE A 1 111 ? -10.553 -13.750 8.362 1.00 86.00 111 PHE A O 1
ATOM 923 N N . SER A 1 112 ? -12.520 -12.707 8.659 1.00 90.75 112 SER A N 1
ATOM 924 C CA . SER A 1 112 ? -12.513 -12.036 7.355 1.00 90.75 112 SER A CA 1
ATOM 925 C C . SER A 1 112 ? -11.686 -10.763 7.462 1.00 90.75 112 SER A C 1
ATOM 927 O O . SER A 1 112 ? -12.061 -9.860 8.204 1.00 90.75 112 SER A O 1
ATOM 929 N N . VAL A 1 113 ? -10.588 -10.690 6.722 1.00 92.69 113 VAL A N 1
ATOM 930 C CA . VAL A 1 113 ? -9.652 -9.560 6.731 1.00 92.69 113 VAL A CA 1
ATOM 931 C C . VAL A 1 113 ? -9.536 -8.947 5.342 1.00 92.69 113 VAL A C 1
ATOM 933 O O . VAL A 1 113 ? -9.702 -9.635 4.332 1.00 92.69 113 VAL A O 1
ATOM 936 N N . LEU A 1 114 ? -9.263 -7.647 5.300 1.00 94.50 114 LEU A N 1
ATOM 937 C CA . LEU A 1 114 ? -9.107 -6.885 4.069 1.00 94.50 114 LEU A CA 1
ATOM 938 C C . LEU A 1 114 ? -7.683 -6.973 3.521 1.00 94.50 114 LEU A C 1
ATOM 940 O O . LEU A 1 114 ? -6.693 -7.010 4.254 1.00 94.50 114 LEU A O 1
ATOM 944 N N . ASN A 1 115 ? -7.606 -6.963 2.199 1.00 95.62 115 ASN A N 1
ATOM 945 C CA . ASN A 1 115 ? -6.386 -6.880 1.419 1.00 95.62 115 ASN A CA 1
ATOM 946 C C . ASN A 1 115 ? -6.544 -5.795 0.358 1.00 95.62 115 ASN A C 1
ATOM 948 O O . ASN A 1 115 ? -7.637 -5.590 -0.180 1.00 95.62 115 ASN A O 1
ATOM 952 N N . LEU A 1 116 ? -5.433 -5.142 0.042 1.00 96.06 116 LEU A N 1
ATOM 953 C CA . LEU A 1 116 ? -5.338 -4.158 -1.024 1.00 96.06 116 LEU A CA 1
ATOM 954 C C . LEU A 1 116 ? -4.417 -4.724 -2.103 1.00 96.06 116 LEU A C 1
ATOM 956 O O . LEU A 1 116 ? -3.292 -5.115 -1.803 1.00 96.06 116 LEU A O 1
ATOM 960 N N . ASN A 1 117 ? -4.885 -4.772 -3.345 1.00 97.00 117 ASN A N 1
ATOM 961 C CA . ASN A 1 117 ? -4.027 -4.945 -4.509 1.00 97.00 117 ASN A CA 1
ATOM 962 C C . ASN A 1 117 ? -3.928 -3.596 -5.227 1.00 97.00 117 ASN A C 1
ATOM 964 O O . ASN A 1 117 ? -4.954 -3.033 -5.615 1.00 97.00 117 ASN A O 1
ATOM 968 N N . LEU A 1 118 ? -2.715 -3.071 -5.372 1.00 97.06 118 LEU A N 1
ATOM 969 C CA . LEU A 1 118 ? -2.439 -1.842 -6.103 1.00 97.06 118 LEU A CA 1
ATOM 970 C C . LEU A 1 118 ? -1.833 -2.199 -7.458 1.00 97.06 118 LEU A C 1
ATOM 972 O O . LEU A 1 118 ? -0.701 -2.669 -7.539 1.00 97.06 118 LEU A O 1
ATOM 976 N N . LEU A 1 119 ? -2.604 -1.967 -8.519 1.00 97.00 119 LEU A N 1
ATOM 977 C CA . LEU A 1 119 ? -2.233 -2.281 -9.895 1.00 97.00 119 LEU A CA 1
ATOM 978 C C . LEU A 1 119 ? -1.708 -1.034 -10.592 1.00 97.00 119 LEU A C 1
ATOM 980 O O . LEU A 1 119 ? -2.390 -0.008 -10.611 1.00 97.00 119 LEU A O 1
ATOM 984 N N . LEU A 1 120 ? -0.527 -1.123 -11.192 1.00 96.88 120 LEU A N 1
ATOM 985 C CA . LEU A 1 120 ? 0.043 -0.042 -11.983 1.00 96.88 120 LEU A CA 1
ATOM 986 C C . LEU A 1 120 ? -0.880 0.266 -13.172 1.00 96.88 120 LEU A C 1
ATOM 988 O O . LEU A 1 120 ? -1.252 -0.638 -13.924 1.00 96.88 120 LEU A O 1
ATOM 992 N N . LYS A 1 121 ? -1.268 1.536 -13.323 1.00 94.75 121 LYS A N 1
ATOM 993 C CA . LYS A 1 121 ? -2.036 2.015 -14.479 1.00 94.75 121 LYS A CA 1
ATOM 994 C C . LYS A 1 121 ? -1.191 1.879 -15.748 1.00 94.75 121 LYS A C 1
ATOM 996 O O . LYS A 1 121 ? 0.024 2.066 -15.703 1.00 94.75 121 LYS A O 1
ATOM 1001 N N . ASP A 1 122 ? -1.851 1.539 -16.851 1.00 83.12 122 ASP A N 1
ATOM 1002 C CA . ASP A 1 122 ? -1.225 1.488 -18.178 1.00 83.12 122 ASP A CA 1
ATOM 1003 C C . ASP A 1 122 ? -0.852 2.880 -18.712 1.00 83.12 122 ASP A C 1
ATOM 1005 O O . ASP A 1 122 ? -1.565 3.864 -18.392 1.00 83.12 122 ASP A O 1
#

pLDDT: mean 87.3, std 11.82, range [47.84, 97.19]